Protein AF-A0A2D5WWM9-F1 (afdb_monomer)

Sequence (96 aa):
MTMSEAISEKEARFERLWAGETPKGVNRTKALKFRQYMRQHVLQKYHKRRKEQFASADKGHYNHSFTSKHMFLTKENCRKYWMGELQQQIKDSESF

Secondary structure (DSSP, 8-state):
--HHHHHHHHHHHHHHHHHTEETTEE-HHHHHHHHHHHHHHHHHHHHT--GGGGGG-TTS----TTS-HHHH--HHHHHHHHHTHHHHHHHHHT--

Structure (mmCIF, N/CA/C/O backbone):
data_AF-A0A2D5WWM9-F1
#
_entry.id   AF-A0A2D5WWM9-F1
#
loop_
_atom_site.group_PDB
_atom_site.id
_atom_site.type_symbol
_atom_site.label_atom_id
_atom_site.label_alt_id
_atom_site.label_comp_id
_atom_site.label_asym_id
_atom_site.label_entity_id
_atom_site.label_seq_id
_atom_site.pdbx_PDB_ins_code
_atom_site.Cartn_x
_atom_site.Cartn_y
_atom_site.Cartn_z
_atom_site.occupancy
_atom_site.B_iso_or_equiv
_atom_site.auth_seq_id
_atom_site.auth_comp_id
_atom_site.auth_asym_id
_atom_site.auth_atom_id
_atom_site.pdbx_PDB_model_num
ATOM 1 N N . MET A 1 1 ? 18.343 -3.158 17.637 1.00 60.91 1 MET A N 1
ATOM 2 C CA . MET A 1 1 ? 17.515 -3.429 16.447 1.00 60.91 1 MET A CA 1
ATOM 3 C C . MET A 1 1 ? 18.398 -3.982 15.350 1.00 60.91 1 MET A C 1
ATOM 5 O O . MET A 1 1 ? 19.296 -3.294 14.881 1.00 60.91 1 MET A O 1
ATOM 9 N N . THR A 1 2 ? 18.176 -5.239 15.000 1.00 80.56 2 THR A N 1
ATOM 10 C CA . THR A 1 2 ? 18.793 -5.926 13.864 1.00 80.56 2 THR A CA 1
ATOM 11 C C . THR A 1 2 ? 18.081 -5.547 12.561 1.00 80.56 2 THR A C 1
ATOM 13 O O . THR A 1 2 ? 16.916 -5.146 12.566 1.00 80.56 2 THR A O 1
ATOM 16 N N . MET A 1 3 ? 18.762 -5.681 11.420 1.00 73.50 3 MET A N 1
ATOM 17 C CA . MET A 1 3 ? 18.188 -5.387 10.095 1.00 73.50 3 MET A CA 1
ATOM 18 C C . MET A 1 3 ? 16.909 -6.203 9.821 1.00 73.50 3 MET A C 1
ATOM 20 O O . MET A 1 3 ? 15.956 -5.705 9.226 1.00 73.50 3 MET A O 1
ATOM 24 N N . SER A 1 4 ? 16.864 -7.443 10.307 1.00 76.81 4 SER A N 1
ATOM 25 C CA . SER A 1 4 ? 15.705 -8.337 10.239 1.00 76.81 4 SER A CA 1
ATOM 26 C C . SER A 1 4 ? 14.496 -7.825 11.024 1.00 76.81 4 SER A C 1
ATOM 28 O O . SER A 1 4 ? 13.372 -7.916 10.533 1.00 76.81 4 SER A O 1
ATOM 30 N N . GLU A 1 5 ? 14.707 -7.243 12.208 1.00 78.00 5 GLU A N 1
ATOM 31 C CA . GLU A 1 5 ? 13.623 -6.644 12.999 1.00 78.00 5 GLU A CA 1
ATOM 32 C C . GLU A 1 5 ? 13.013 -5.442 12.267 1.00 78.00 5 GLU A C 1
ATOM 34 O O . GLU A 1 5 ? 11.794 -5.353 12.144 1.00 78.00 5 GLU A O 1
ATOM 39 N N . ALA A 1 6 ? 13.846 -4.589 11.664 1.00 77.69 6 ALA A N 1
ATOM 40 C CA . ALA A 1 6 ? 13.373 -3.431 10.905 1.00 77.69 6 ALA A CA 1
ATOM 41 C C . ALA A 1 6 ? 12.548 -3.823 9.659 1.00 77.69 6 ALA A C 1
ATOM 43 O O . ALA A 1 6 ? 11.552 -3.171 9.327 1.00 77.69 6 ALA A O 1
ATOM 44 N N . ILE A 1 7 ? 12.939 -4.900 8.966 1.00 79.81 7 ILE A N 1
ATOM 45 C CA . ILE A 1 7 ? 1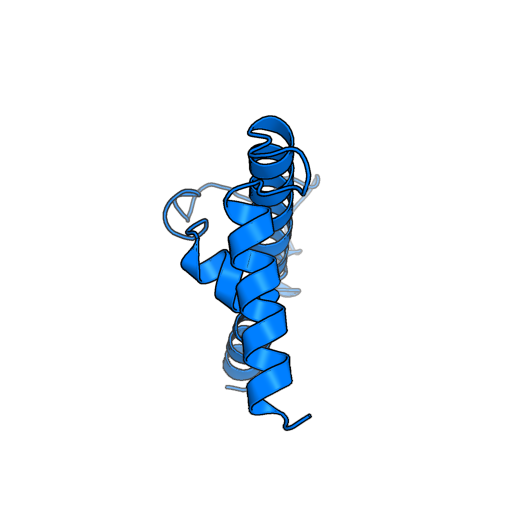2.181 -5.464 7.835 1.00 79.81 7 ILE A CA 1
ATOM 46 C C . ILE A 1 7 ? 10.823 -5.990 8.320 1.00 79.81 7 ILE A C 1
ATOM 48 O O . ILE A 1 7 ? 9.796 -5.670 7.716 1.00 79.81 7 ILE A O 1
ATOM 52 N N . SER A 1 8 ? 10.810 -6.729 9.432 1.00 87.31 8 SER A N 1
ATOM 53 C CA . SER A 1 8 ? 9.588 -7.259 10.048 1.00 87.31 8 SER A CA 1
ATOM 54 C C . SER A 1 8 ? 8.613 -6.143 10.453 1.00 87.31 8 SER A C 1
ATOM 56 O O . SER A 1 8 ? 7.425 -6.197 10.134 1.00 87.31 8 SER A O 1
ATOM 58 N N . GLU A 1 9 ? 9.102 -5.057 11.057 1.00 90.88 9 GLU A N 1
ATOM 59 C CA . GLU A 1 9 ? 8.266 -3.907 11.426 1.00 90.88 9 GLU A CA 1
ATOM 60 C C . GLU A 1 9 ? 7.692 -3.171 10.207 1.00 90.88 9 GLU A C 1
ATOM 62 O O . GLU A 1 9 ? 6.518 -2.776 10.192 1.00 90.88 9 GLU A O 1
ATOM 67 N N . LYS A 1 10 ? 8.501 -2.997 9.155 1.00 92.06 10 LYS A N 1
ATOM 68 C CA . LYS A 1 10 ? 8.063 -2.372 7.900 1.00 92.06 10 LYS A CA 1
ATOM 69 C C . LYS A 1 10 ? 6.962 -3.189 7.223 1.00 92.06 10 LYS A C 1
ATOM 71 O O . LYS A 1 10 ? 6.014 -2.606 6.685 1.00 92.06 10 LYS A O 1
ATOM 76 N N . GLU A 1 11 ? 7.078 -4.509 7.267 1.00 92.69 11 GLU A N 1
ATOM 77 C CA . GLU A 1 11 ? 6.074 -5.443 6.770 1.00 92.69 11 GLU A CA 1
ATOM 78 C C . GLU A 1 11 ? 4.794 -5.418 7.608 1.00 92.69 11 GLU A C 1
ATOM 80 O O . GLU A 1 11 ? 3.703 -5.246 7.063 1.00 92.69 11 GLU A O 1
ATOM 85 N N . ALA A 1 12 ? 4.914 -5.480 8.934 1.00 93.81 12 ALA A N 1
ATOM 86 C CA . ALA A 1 12 ? 3.771 -5.380 9.836 1.00 93.81 12 ALA A CA 1
ATOM 87 C C . ALA A 1 12 ? 2.996 -4.070 9.620 1.00 93.81 12 ALA A C 1
ATOM 89 O O . ALA A 1 12 ? 1.763 -4.043 9.640 1.00 93.81 12 ALA A O 1
ATOM 90 N N . ARG A 1 13 ? 3.706 -2.967 9.345 1.00 94.12 13 ARG A N 1
ATOM 91 C CA . ARG A 1 13 ? 3.080 -1.688 8.992 1.00 94.12 13 ARG A CA 1
ATOM 92 C C . ARG A 1 13 ? 2.290 -1.767 7.685 1.00 94.12 13 ARG A C 1
ATOM 94 O O . ARG A 1 13 ? 1.214 -1.172 7.606 1.00 94.12 13 ARG A O 1
ATOM 101 N N . PHE A 1 14 ? 2.794 -2.478 6.677 1.00 95.56 14 PHE A N 1
ATOM 102 C CA . PHE A 1 14 ? 2.055 -2.703 5.434 1.00 95.56 14 PHE A CA 1
ATOM 103 C C . PHE A 1 14 ? 0.766 -3.484 5.688 1.00 95.56 14 PHE A C 1
ATOM 105 O O . PHE A 1 14 ? -0.295 -3.040 5.251 1.00 95.56 14 PHE A O 1
ATOM 112 N N . GLU A 1 15 ? 0.838 -4.588 6.433 1.00 95.62 15 GLU A N 1
ATOM 113 C CA . GLU A 1 15 ? -0.323 -5.434 6.732 1.00 95.62 15 GLU A CA 1
ATOM 114 C C . GLU A 1 15 ? -1.419 -4.650 7.464 1.00 95.62 15 GLU A C 1
ATOM 116 O O . GLU A 1 15 ? -2.572 -4.637 7.019 1.00 95.62 15 GLU A O 1
ATOM 121 N N . ARG A 1 16 ? -1.038 -3.878 8.491 1.00 95.62 16 ARG A N 1
ATOM 122 C CA . ARG A 1 16 ? -1.962 -3.010 9.237 1.00 95.62 16 ARG A CA 1
ATOM 123 C C . ARG A 1 16 ? -2.653 -1.993 8.332 1.00 95.62 16 ARG A C 1
ATOM 125 O O . ARG A 1 16 ? -3.875 -1.860 8.356 1.00 95.62 16 ARG A O 1
ATOM 132 N N . LEU A 1 17 ? -1.900 -1.288 7.484 1.00 95.38 17 LEU A N 1
ATOM 133 C CA . LEU A 1 17 ? -2.465 -0.299 6.555 1.00 95.38 17 LEU A CA 1
ATOM 134 C C . LEU A 1 17 ? -3.340 -0.947 5.474 1.00 95.38 17 LEU A C 1
ATOM 136 O O . LEU A 1 17 ? -4.364 -0.383 5.083 1.00 95.38 17 LEU A O 1
ATOM 140 N N . TRP A 1 18 ? -2.968 -2.142 5.014 1.00 95.12 18 TRP A N 1
ATOM 141 C CA . TRP A 1 18 ? -3.721 -2.905 4.024 1.00 95.12 18 TRP A CA 1
ATOM 142 C C . TRP A 1 18 ? -5.065 -3.400 4.563 1.00 95.12 18 TRP A C 1
ATOM 144 O O . TRP A 1 18 ? -6.069 -3.380 3.837 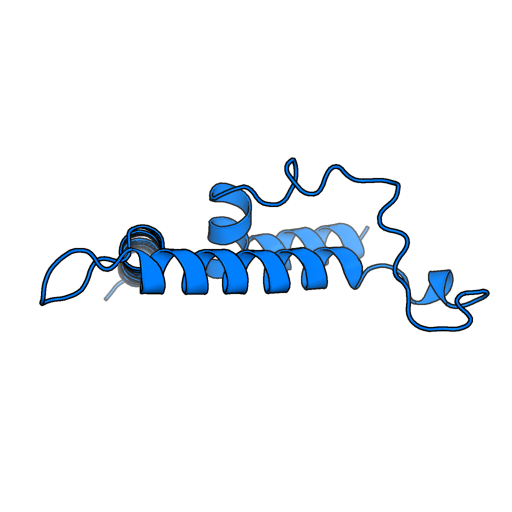1.00 95.12 18 TRP A O 1
ATOM 154 N N . ALA A 1 19 ? -5.095 -3.825 5.826 1.00 94.81 19 ALA A N 1
ATOM 155 C CA . ALA A 1 19 ? -6.306 -4.181 6.558 1.00 94.81 19 ALA A CA 1
ATOM 156 C C . ALA A 1 19 ? -7.109 -2.942 7.000 1.00 94.81 19 ALA A C 1
ATOM 158 O O . ALA A 1 19 ? -8.327 -3.017 7.158 1.00 94.81 19 ALA A O 1
ATOM 159 N N . GLY A 1 20 ? -6.452 -1.783 7.116 1.00 95.75 20 GLY A N 1
ATOM 160 C CA . GLY A 1 20 ? -7.043 -0.551 7.636 1.00 95.75 20 GLY A CA 1
ATOM 161 C C . GLY A 1 20 ? -7.105 -0.527 9.157 1.00 95.75 20 GLY A C 1
ATOM 162 O O . GLY A 1 20 ? -7.969 0.147 9.711 1.00 95.75 20 GLY A O 1
ATOM 163 N N . GLU A 1 21 ? -6.230 -1.267 9.830 1.00 96.25 21 GLU A N 1
ATOM 164 C CA . GLU A 1 21 ? -6.131 -1.279 11.281 1.00 96.25 21 GLU A CA 1
ATOM 165 C C . GLU A 1 21 ? -5.675 0.088 11.792 1.00 96.25 21 GLU A C 1
ATOM 167 O O . GLU A 1 21 ? -4.688 0.672 11.337 1.00 96.25 21 GLU A O 1
ATOM 172 N N . THR A 1 22 ? -6.428 0.617 12.747 1.00 90.56 22 THR A N 1
ATOM 173 C CA . THR A 1 22 ? -6.110 1.850 13.461 1.00 90.56 22 THR A CA 1
ATOM 174 C C . THR A 1 22 ? -6.263 1.604 14.962 1.00 90.56 22 THR A C 1
ATOM 176 O O . THR A 1 22 ? -6.961 0.665 15.345 1.00 90.56 22 THR A O 1
ATOM 179 N N . PRO A 1 23 ? -5.712 2.467 15.835 1.00 91.75 23 PRO A N 1
ATOM 180 C CA . PRO A 1 23 ? -5.928 2.345 17.280 1.00 91.75 23 PRO A CA 1
ATOM 181 C C . PRO A 1 23 ? -7.410 2.365 17.688 1.00 91.75 23 PRO A C 1
ATOM 183 O O . PRO A 1 23 ? -7.766 1.865 18.744 1.00 91.75 23 PRO A O 1
ATOM 186 N N . LYS A 1 24 ? -8.283 2.934 16.841 1.00 92.06 24 LYS A N 1
ATOM 187 C CA . LYS A 1 24 ? -9.739 3.006 17.045 1.00 92.06 24 LYS A CA 1
ATOM 188 C C . LYS A 1 24 ? -10.501 1.844 16.384 1.00 92.06 24 LYS A C 1
ATOM 190 O O . LYS A 1 24 ? -11.716 1.925 16.236 1.00 92.06 24 LYS A O 1
ATOM 195 N N . GLY A 1 25 ? -9.801 0.806 15.927 1.00 92.88 25 GLY A N 1
ATOM 196 C CA . GLY A 1 25 ? -10.364 -0.325 15.188 1.00 92.88 25 GLY A CA 1
ATOM 197 C C . GLY A 1 25 ? -10.145 -0.243 13.675 1.00 92.88 25 GLY A C 1
ATOM 198 O O . GLY A 1 25 ? -9.295 0.505 13.181 1.00 92.88 25 GLY A O 1
ATOM 199 N N . VAL A 1 26 ? -10.904 -1.040 12.921 1.00 95.69 26 VAL A N 1
ATOM 200 C CA . VAL A 1 26 ? -10.731 -1.204 11.468 1.00 95.69 26 VAL A CA 1
ATOM 201 C C . VAL A 1 26 ? -11.453 -0.103 10.691 1.00 95.69 26 VAL A C 1
ATOM 203 O O . VAL A 1 26 ? -12.667 0.060 10.781 1.00 95.69 26 VAL A O 1
ATOM 206 N N . ASN A 1 27 ? -10.714 0.620 9.850 1.00 96.25 27 ASN A N 1
ATOM 207 C CA . ASN A 1 27 ? -11.236 1.655 8.967 1.00 96.25 27 ASN A CA 1
ATOM 208 C C . ASN A 1 27 ? -11.137 1.229 7.494 1.00 96.25 27 ASN A C 1
ATOM 210 O O . ASN A 1 27 ? -10.104 1.392 6.834 1.00 96.25 27 ASN A O 1
ATOM 214 N N . ARG A 1 28 ? -12.256 0.734 6.953 1.00 94.50 28 ARG A N 1
ATOM 215 C CA . ARG A 1 28 ? -12.355 0.263 5.561 1.00 94.50 28 ARG A CA 1
ATOM 216 C C . ARG A 1 28 ? -12.010 1.346 4.537 1.00 94.50 28 ARG A C 1
ATOM 218 O O . ARG A 1 28 ? -11.342 1.058 3.548 1.00 94.50 28 ARG A O 1
ATOM 225 N N . THR A 1 29 ? -12.403 2.594 4.776 1.00 95.56 29 THR A N 1
ATOM 226 C CA . THR A 1 29 ? -12.121 3.710 3.861 1.00 95.56 29 THR A CA 1
ATOM 227 C C . THR A 1 29 ? -10.623 3.982 3.753 1.00 95.56 29 THR A C 1
ATOM 229 O O . THR A 1 29 ? -10.106 4.179 2.652 1.00 95.56 29 THR A O 1
ATOM 232 N N . LYS A 1 30 ? -9.895 3.948 4.877 1.00 93.44 30 LYS A N 1
ATOM 233 C CA . LYS A 1 30 ? -8.433 4.090 4.875 1.00 93.44 30 LYS A CA 1
ATOM 234 C C . LYS A 1 30 ? -7.752 2.913 4.177 1.00 93.44 30 LYS A C 1
ATOM 236 O O . LYS A 1 30 ? -6.860 3.155 3.367 1.00 93.44 30 LYS A O 1
ATOM 241 N N . ALA A 1 31 ? -8.223 1.684 4.400 1.00 94.44 31 ALA A N 1
ATOM 242 C CA . ALA A 1 31 ? -7.729 0.510 3.677 1.00 94.44 31 ALA A CA 1
ATOM 243 C C . ALA A 1 31 ? -7.894 0.666 2.157 1.00 94.44 31 ALA A C 1
ATOM 245 O O . ALA A 1 31 ? -6.956 0.438 1.397 1.00 94.44 31 ALA A O 1
ATOM 246 N N . LEU A 1 32 ? -9.073 1.099 1.696 1.00 93.94 32 LEU A N 1
ATOM 247 C CA . LEU A 1 32 ? -9.347 1.304 0.271 1.00 93.94 32 LEU A CA 1
ATOM 248 C C . LEU A 1 32 ? -8.444 2.379 -0.340 1.00 93.94 32 LEU A C 1
ATOM 250 O O . LEU A 1 32 ? -7.860 2.147 -1.399 1.00 93.94 32 LEU A O 1
ATOM 254 N N . LYS A 1 33 ? -8.267 3.518 0.343 1.00 93.75 33 LYS A N 1
ATOM 255 C CA . LYS A 1 33 ? -7.349 4.579 -0.103 1.00 93.75 33 LYS A CA 1
ATOM 256 C C . LYS A 1 33 ? -5.906 4.080 -0.188 1.00 93.75 33 LYS A C 1
ATOM 258 O O . LYS A 1 33 ? -5.236 4.348 -1.181 1.00 93.75 33 LYS A O 1
ATOM 263 N N . PHE A 1 34 ? -5.447 3.315 0.801 1.00 94.69 34 PHE A N 1
ATOM 264 C CA . PHE A 1 34 ? -4.102 2.741 0.792 1.00 94.69 34 PHE A CA 1
ATOM 265 C C . PHE A 1 34 ? -3.909 1.742 -0.357 1.00 94.69 34 PHE A C 1
ATOM 267 O O . PHE A 1 34 ? -2.939 1.836 -1.104 1.00 94.69 34 PHE A O 1
ATOM 274 N N . ARG A 1 35 ? -4.869 0.835 -0.576 1.00 93.12 35 ARG A N 1
ATOM 275 C CA . ARG A 1 35 ? -4.839 -0.104 -1.710 1.00 93.12 35 ARG A CA 1
ATOM 276 C C . ARG A 1 35 ? -4.808 0.638 -3.044 1.00 93.12 35 ARG A C 1
ATOM 278 O O . ARG A 1 35 ? -4.041 0.265 -3.925 1.00 93.12 35 ARG A O 1
ATOM 285 N N . GLN A 1 36 ? -5.605 1.697 -3.192 1.00 90.81 36 GLN A N 1
ATOM 286 C CA . GLN A 1 36 ? -5.603 2.520 -4.400 1.00 90.81 36 GLN A CA 1
ATOM 287 C C . GLN A 1 36 ? -4.245 3.196 -4.622 1.00 90.81 36 GLN A C 1
ATOM 289 O O . GLN A 1 36 ? -3.718 3.127 -5.731 1.00 90.81 36 GLN A O 1
ATOM 294 N N . TYR A 1 37 ? -3.662 3.788 -3.576 1.00 92.00 37 TYR A N 1
ATOM 295 C CA . TYR A 1 37 ? -2.320 4.372 -3.611 1.00 92.00 37 TYR A CA 1
ATOM 296 C C . TYR A 1 37 ? -1.283 3.349 -4.092 1.00 92.00 37 TYR A C 1
ATOM 298 O O . TYR A 1 37 ? -0.607 3.577 -5.094 1.00 92.00 37 TYR A O 1
ATOM 306 N N . MET A 1 38 ? -1.223 2.177 -3.453 1.00 91.69 38 MET A N 1
ATOM 307 C CA . MET A 1 38 ? -0.271 1.128 -3.825 1.00 91.69 38 MET A CA 1
ATOM 308 C C . MET A 1 38 ? -0.443 0.706 -5.283 1.00 91.69 38 MET A C 1
ATOM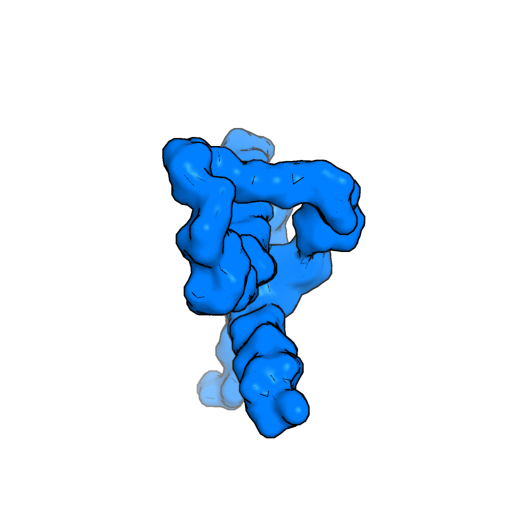 310 O O . MET A 1 38 ? 0.534 0.636 -6.025 1.00 91.69 38 MET A O 1
ATOM 314 N N . ARG A 1 39 ? -1.688 0.507 -5.727 1.00 87.06 39 ARG A N 1
ATOM 315 C CA . ARG A 1 39 ? -1.980 0.131 -7.111 1.00 87.06 39 ARG A CA 1
ATOM 316 C C . ARG A 1 39 ? -1.491 1.167 -8.114 1.00 87.06 39 ARG A C 1
ATOM 318 O O . ARG A 1 39 ? -0.879 0.790 -9.105 1.00 87.06 39 ARG A O 1
ATOM 325 N N . GLN A 1 40 ? -1.745 2.451 -7.864 1.00 84.88 40 GLN A N 1
ATOM 326 C CA . GLN A 1 40 ? -1.290 3.527 -8.748 1.00 84.88 40 GLN A CA 1
ATOM 327 C C . GLN A 1 40 ? 0.236 3.553 -8.853 1.00 84.88 40 GLN A C 1
ATOM 329 O O . GLN A 1 40 ? 0.774 3.622 -9.954 1.00 84.88 40 GLN A O 1
ATOM 334 N N . HIS A 1 41 ? 0.937 3.432 -7.727 1.00 86.00 41 HIS A N 1
ATOM 335 C CA . HIS A 1 41 ? 2.396 3.479 -7.707 1.00 86.00 41 HIS A CA 1
ATOM 336 C C . HIS A 1 41 ? 3.054 2.244 -8.337 1.00 86.00 41 HIS A C 1
ATOM 338 O O . HIS A 1 41 ? 4.001 2.390 -9.110 1.00 86.00 41 HIS A O 1
ATOM 344 N N . VAL A 1 42 ? 2.530 1.044 -8.066 1.00 83.56 42 VAL A N 1
ATOM 345 C CA . VAL A 1 42 ? 2.975 -0.197 -8.719 1.00 83.56 42 VAL A CA 1
ATOM 346 C C . VAL A 1 42 ? 2.775 -0.086 -10.228 1.00 83.56 42 VAL A C 1
ATOM 348 O O . VAL A 1 42 ? 3.714 -0.309 -10.988 1.00 83.56 42 VAL A O 1
ATOM 351 N N . LEU A 1 43 ? 1.584 0.338 -10.665 1.00 79.50 43 LEU A N 1
ATOM 352 C CA . LEU A 1 43 ? 1.267 0.528 -12.079 1.00 79.50 43 LEU A CA 1
ATOM 353 C C . LEU A 1 43 ? 2.263 1.492 -12.735 1.00 79.50 43 LEU A C 1
ATOM 355 O O . LEU A 1 43 ? 2.877 1.134 -13.735 1.00 79.50 43 LEU A O 1
ATOM 359 N N . GLN A 1 44 ? 2.489 2.666 -12.141 1.00 76.44 44 GLN A N 1
ATOM 360 C CA . GLN A 1 44 ? 3.441 3.651 -12.658 1.00 76.44 44 GLN A CA 1
ATOM 361 C C . GLN A 1 44 ? 4.871 3.109 -12.772 1.00 76.44 44 GLN A C 1
ATOM 363 O O . GLN A 1 44 ? 5.560 3.425 -13.739 1.00 76.44 44 GLN A O 1
ATOM 368 N N . LYS A 1 45 ? 5.329 2.277 -11.828 1.00 74.69 45 LYS A N 1
ATOM 369 C CA . LYS A 1 45 ? 6.661 1.656 -11.914 1.00 74.69 45 LYS A CA 1
ATOM 370 C C . LYS A 1 45 ? 6.778 0.694 -13.092 1.00 74.69 45 LYS A C 1
ATOM 372 O O . LYS A 1 45 ? 7.789 0.734 -13.781 1.00 74.69 45 LYS A O 1
ATOM 377 N N . TYR A 1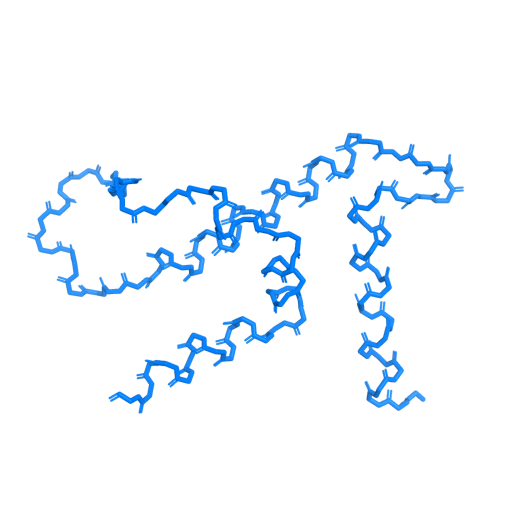 46 ? 5.742 -0.095 -13.371 1.00 66.94 46 TYR A N 1
ATOM 378 C CA . TYR A 1 46 ? 5.717 -0.954 -14.558 1.00 66.94 46 TYR A CA 1
ATOM 379 C C . TYR A 1 46 ? 5.566 -0.162 -15.869 1.00 66.94 46 TYR A C 1
ATOM 381 O O . TYR A 1 46 ? 6.154 -0.543 -16.876 1.00 66.94 46 TYR A O 1
ATOM 389 N N . HIS A 1 47 ? 4.816 0.948 -15.859 1.00 63.22 47 HIS A N 1
ATOM 390 C CA . HIS A 1 47 ? 4.578 1.788 -17.045 1.00 63.22 47 HIS A CA 1
ATOM 391 C C . HIS A 1 47 ? 5.744 2.729 -17.370 1.00 63.22 47 HIS A C 1
ATOM 393 O O . HIS A 1 47 ? 5.801 3.262 -18.472 1.00 63.22 47 HIS A O 1
ATOM 399 N N . LYS A 1 48 ? 6.705 2.913 -16.457 1.00 59.03 48 LYS A N 1
ATOM 400 C CA . LYS A 1 48 ? 7.932 3.680 -16.724 1.00 59.03 48 LYS A CA 1
ATOM 401 C C . LYS A 1 48 ? 8.925 2.973 -17.663 1.00 59.03 48 LYS A C 1
ATOM 403 O O . LYS A 1 48 ? 10.010 3.508 -17.878 1.00 59.03 48 LYS A O 1
ATOM 408 N N . ARG A 1 49 ? 8.580 1.819 -18.255 1.00 50.84 49 ARG A N 1
ATOM 409 C CA . ARG A 1 49 ? 9.424 1.155 -19.259 1.00 50.84 49 ARG A CA 1
ATOM 410 C C . ARG A 1 49 ? 9.277 1.768 -20.659 1.00 50.84 49 ARG A C 1
ATOM 412 O O . ARG A 1 49 ? 8.177 1.888 -21.182 1.00 50.84 49 ARG A O 1
ATOM 419 N N . ARG A 1 50 ? 10.458 2.006 -21.251 1.00 51.91 50 ARG A N 1
ATOM 420 C CA . ARG A 1 50 ? 10.824 2.352 -22.642 1.00 51.91 50 ARG A CA 1
ATOM 421 C C . ARG A 1 50 ? 10.776 3.836 -23.032 1.00 51.91 50 ARG A C 1
ATOM 423 O O . ARG A 1 50 ? 9.815 4.316 -23.622 1.00 51.91 50 ARG A O 1
ATOM 430 N N . LYS A 1 51 ? 11.917 4.522 -22.853 1.00 48.62 51 LYS A N 1
ATOM 431 C CA . LYS A 1 51 ? 12.256 5.787 -23.548 1.00 48.62 51 LYS A CA 1
ATOM 432 C C . LYS A 1 51 ? 12.121 5.677 -25.080 1.00 48.62 51 LYS A C 1
ATOM 434 O O . LYS A 1 51 ? 11.855 6.672 -25.738 1.00 48.62 51 LYS A O 1
ATOM 439 N N . GLU A 1 52 ? 12.230 4.471 -25.633 1.00 49.75 52 GLU A N 1
ATOM 440 C CA . GLU A 1 52 ? 12.072 4.198 -27.068 1.00 49.75 52 GLU A CA 1
ATOM 441 C C . GLU A 1 52 ? 10.613 4.000 -27.525 1.00 49.75 52 GLU A C 1
ATOM 443 O O . GLU A 1 52 ? 10.354 3.946 -28.721 1.00 49.75 52 GLU A O 1
ATOM 448 N N . GLN A 1 53 ? 9.626 3.935 -26.619 1.00 47.47 53 GLN A N 1
ATOM 449 C CA . GLN A 1 53 ? 8.204 3.868 -27.009 1.00 47.47 53 GLN A CA 1
ATOM 450 C C . GLN A 1 53 ? 7.567 5.242 -27.280 1.00 47.47 53 GLN A C 1
ATOM 452 O O . GLN A 1 53 ? 6.409 5.310 -27.688 1.00 47.47 53 GLN A O 1
ATOM 457 N N . PHE A 1 54 ? 8.312 6.336 -27.095 1.00 43.31 54 PHE A N 1
ATOM 458 C CA . PHE A 1 54 ? 7.826 7.709 -27.274 1.00 43.31 54 PHE A CA 1
ATOM 459 C C . PHE A 1 54 ? 7.765 8.186 -28.733 1.00 43.31 54 PHE A C 1
ATOM 461 O O . PHE A 1 54 ? 7.335 9.310 -28.971 1.00 43.31 54 PHE A O 1
ATOM 468 N N . ALA A 1 55 ? 8.133 7.366 -29.722 1.00 48.47 55 ALA A N 1
ATOM 469 C CA . ALA A 1 55 ? 8.148 7.813 -31.116 1.00 48.47 55 ALA A CA 1
ATOM 470 C C . ALA A 1 55 ? 6.749 8.041 -31.737 1.00 48.47 55 ALA A C 1
ATOM 472 O O . ALA A 1 55 ? 6.667 8.571 -32.842 1.00 48.47 55 ALA A O 1
ATOM 473 N N . SER A 1 56 ? 5.636 7.667 -31.084 1.00 47.44 56 SER A N 1
ATOM 474 C CA . SER A 1 56 ? 4.292 7.867 -31.674 1.00 47.44 56 SER A CA 1
ATOM 475 C C . SER A 1 56 ? 3.139 8.073 -30.681 1.00 47.44 56 SER A C 1
ATOM 477 O O . SER A 1 56 ? 1.988 7.823 -31.027 1.00 47.44 56 SER A O 1
ATOM 479 N N . ALA A 1 57 ? 3.397 8.524 -29.451 1.00 50.72 57 ALA A N 1
ATOM 480 C CA . ALA A 1 57 ? 2.321 8.826 -28.502 1.00 50.72 57 ALA A CA 1
ATOM 481 C C . ALA A 1 57 ? 1.976 10.325 -28.521 1.00 50.72 57 ALA A C 1
ATOM 483 O O . ALA A 1 57 ? 2.290 11.060 -27.584 1.00 50.72 57 ALA A O 1
ATOM 484 N N . ASP A 1 58 ? 1.319 10.778 -29.593 1.00 47.72 58 ASP A N 1
ATOM 485 C CA . ASP A 1 58 ? 0.538 12.018 -29.543 1.00 47.72 58 ASP A CA 1
ATOM 486 C C . ASP A 1 58 ? -0.533 11.836 -28.454 1.00 47.72 58 ASP A C 1
ATOM 488 O O . ASP A 1 58 ? -1.367 10.936 -28.532 1.00 47.72 58 ASP A O 1
ATOM 492 N N . LYS A 1 59 ? -0.467 12.664 -27.406 1.00 48.22 59 LYS A N 1
ATOM 493 C CA . LYS A 1 59 ? -1.452 12.781 -26.311 1.00 48.22 59 LYS A CA 1
ATOM 494 C C . LYS A 1 59 ? -1.529 11.623 -25.314 1.00 48.22 59 LYS A C 1
ATOM 496 O O . LYS A 1 59 ? -2.562 10.979 -25.197 1.00 48.22 59 LYS A O 1
ATOM 501 N N . GLY A 1 60 ? -0.494 11.451 -24.488 1.00 48.69 60 GLY A N 1
ATOM 502 C CA . GLY A 1 60 ? -0.626 11.126 -23.048 1.00 48.69 60 GLY A CA 1
ATOM 503 C C . GLY A 1 60 ? -1.451 9.898 -22.610 1.00 48.69 60 GLY A C 1
ATOM 504 O O . GLY A 1 60 ? -1.669 9.717 -21.413 1.00 48.69 60 GLY A O 1
ATOM 505 N N . HIS A 1 61 ? -1.907 9.053 -23.530 1.00 43.97 61 HIS A N 1
ATOM 506 C CA . HIS A 1 61 ? -2.742 7.892 -23.272 1.00 43.97 61 HIS A CA 1
ATOM 507 C C . HIS A 1 61 ? -1.875 6.645 -23.376 1.00 43.97 61 HIS A C 1
ATOM 509 O O . HIS A 1 61 ? -1.507 6.190 -24.457 1.00 43.97 61 HIS A O 1
ATOM 515 N N . TYR A 1 62 ? -1.541 6.085 -22.218 1.00 49.78 62 TYR A N 1
ATOM 516 C CA . TYR A 1 62 ? -0.876 4.795 -22.145 1.00 49.78 62 TYR A CA 1
ATOM 517 C C . TYR A 1 62 ? -1.809 3.717 -22.702 1.00 49.78 62 TYR A C 1
ATOM 519 O O . TYR A 1 62 ? -2.974 3.620 -22.306 1.00 49.78 62 TYR A O 1
ATOM 527 N N . ASN A 1 63 ? -1.291 2.897 -23.616 1.00 45.78 63 ASN A N 1
ATOM 528 C CA . ASN A 1 63 ? -2.015 1.767 -24.177 1.00 45.78 63 ASN A CA 1
ATOM 529 C C . ASN A 1 63 ? -2.295 0.738 -23.063 1.00 45.78 63 ASN A C 1
ATOM 531 O O . ASN A 1 63 ? -1.440 -0.068 -22.703 1.00 45.78 63 ASN A O 1
ATOM 535 N N . HIS A 1 64 ? -3.501 0.776 -22.494 1.00 51.22 64 HIS A N 1
ATOM 536 C CA . HIS A 1 64 ? -3.964 -0.172 -21.476 1.00 51.22 64 HIS A CA 1
ATOM 537 C C . HIS A 1 64 ? -4.266 -1.576 -22.039 1.00 51.22 64 HIS A C 1
ATOM 539 O O . HIS A 1 64 ? -4.758 -2.431 -21.304 1.00 51.22 64 HIS A O 1
ATOM 545 N N . SER A 1 65 ? -3.985 -1.836 -23.320 1.00 39.50 65 SER A N 1
ATOM 546 C CA . SER A 1 65 ? -4.514 -2.996 -24.038 1.00 39.50 65 SER A CA 1
ATOM 547 C C . SER A 1 65 ? -3.680 -4.277 -23.955 1.00 39.50 65 SER A C 1
ATOM 549 O O . SER A 1 65 ? -4.029 -5.230 -24.644 1.00 39.50 65 SER A O 1
ATOM 551 N N . PHE A 1 66 ? -2.617 -4.367 -23.143 1.00 40.81 66 PHE A N 1
ATOM 552 C CA . PHE A 1 66 ? -1.825 -5.611 -23.112 1.00 40.81 66 PHE A CA 1
ATOM 553 C C . PHE A 1 66 ? -1.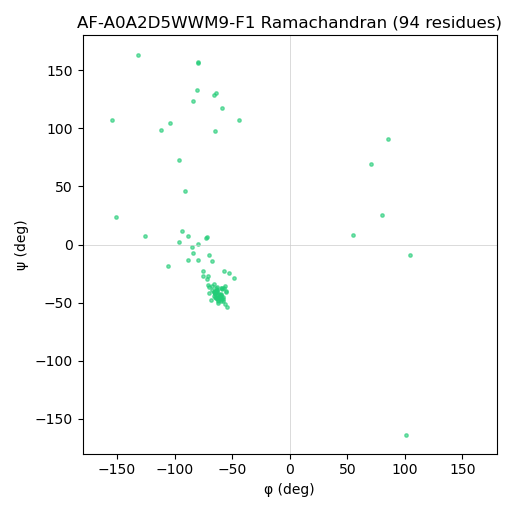620 -6.270 -21.758 1.00 40.81 66 PHE A C 1
ATOM 555 O O . PHE A 1 66 ? -0.864 -7.232 -21.645 1.00 40.81 66 PHE A O 1
ATOM 562 N N . THR A 1 67 ? -2.263 -5.808 -20.692 1.00 46.41 67 THR A N 1
ATOM 563 C CA . THR A 1 67 ? -2.041 -6.464 -19.407 1.00 46.41 67 THR A CA 1
ATOM 564 C C . THR A 1 67 ? -3.235 -6.272 -18.500 1.00 46.41 67 THR A C 1
ATOM 566 O O . THR A 1 67 ? -3.455 -5.176 -17.987 1.00 46.41 67 THR A O 1
ATOM 5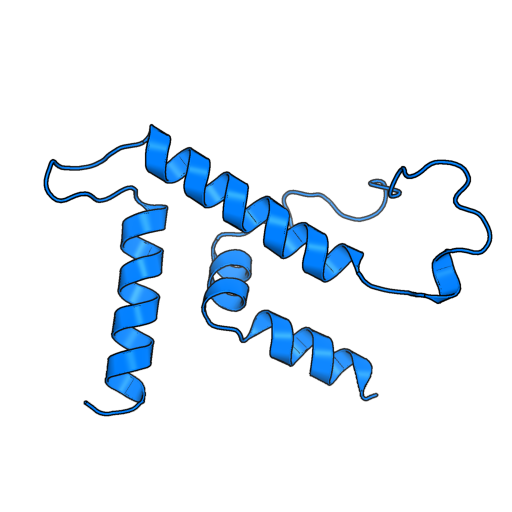69 N N . SER A 1 68 ? -4.008 -7.343 -18.301 1.00 50.66 68 SER A N 1
ATOM 570 C CA . SER A 1 68 ? -5.126 -7.390 -17.363 1.00 50.66 68 SER A CA 1
ATOM 571 C C . SER A 1 68 ? -4.710 -6.733 -16.053 1.00 50.66 68 SER A C 1
ATOM 573 O O . SER A 1 68 ? -3.919 -7.283 -15.290 1.00 50.66 68 SER A O 1
ATOM 575 N N . LYS A 1 69 ? -5.235 -5.531 -15.799 1.00 53.78 69 LYS A N 1
ATOM 576 C CA . LYS A 1 69 ? -4.921 -4.670 -14.644 1.00 53.78 69 LYS A CA 1
ATOM 577 C C . LYS A 1 69 ? -4.978 -5.447 -13.320 1.00 53.78 69 LYS A C 1
ATOM 579 O O . LYS A 1 69 ? -4.254 -5.147 -12.382 1.00 53.78 69 LYS A O 1
ATOM 584 N N . HIS A 1 70 ? -5.808 -6.486 -13.268 1.00 53.34 70 HIS A N 1
ATOM 585 C CA . HIS A 1 70 ? -5.983 -7.396 -12.139 1.00 53.34 70 HIS A CA 1
ATOM 586 C C . HIS A 1 7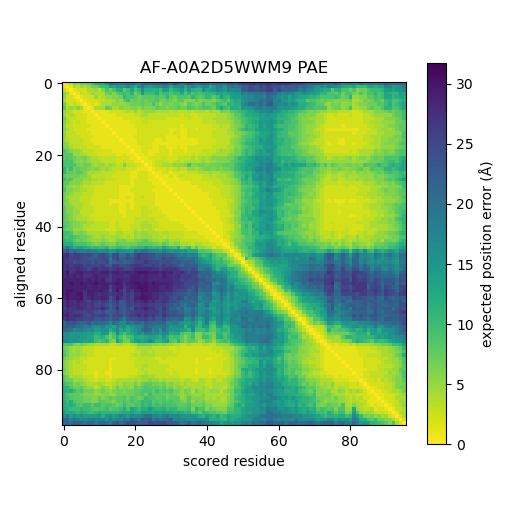0 ? -4.814 -8.364 -11.899 1.00 53.34 70 HIS A C 1
ATOM 588 O O . HIS A 1 70 ? -4.569 -8.726 -10.754 1.00 53.34 70 HIS A O 1
ATOM 594 N N . MET A 1 71 ? -4.075 -8.754 -12.938 1.00 56.44 71 MET A N 1
ATOM 595 C CA . MET A 1 71 ? -3.021 -9.770 -12.857 1.00 56.44 71 MET A CA 1
ATOM 596 C C . MET A 1 71 ? -1.748 -9.238 -12.177 1.00 56.44 71 MET A C 1
ATOM 598 O O . MET A 1 71 ? -1.029 -9.989 -11.529 1.00 56.44 71 MET A O 1
ATOM 602 N N . PHE A 1 72 ? -1.509 -7.923 -12.249 1.00 58.72 72 PHE A N 1
ATOM 603 C CA . PHE A 1 72 ? -0.318 -7.277 -11.678 1.00 58.72 72 PHE A CA 1
ATOM 604 C C . PHE A 1 72 ? -0.615 -6.482 -10.405 1.00 58.72 72 PHE A C 1
ATOM 606 O O . PHE A 1 72 ? 0.290 -6.221 -9.616 1.00 58.72 72 PHE A O 1
ATOM 613 N N . LEU A 1 73 ? -1.877 -6.132 -10.154 1.00 69.56 73 LEU A N 1
ATOM 614 C CA . LEU A 1 73 ? -2.308 -5.387 -8.969 1.00 69.56 73 LEU A CA 1
ATOM 615 C C . LEU A 1 73 ? -2.698 -6.314 -7.807 1.00 69.56 73 LEU A C 1
ATOM 617 O O . LEU A 1 73 ? -3.726 -6.120 -7.150 1.00 69.56 73 LEU A O 1
ATOM 621 N N . THR A 1 74 ? -1.859 -7.319 -7.550 1.00 84.81 74 THR A N 1
ATOM 622 C CA . THR A 1 74 ? -1.997 -8.233 -6.413 1.00 84.81 74 THR A CA 1
ATOM 623 C C . THR A 1 74 ? -1.472 -7.582 -5.128 1.00 84.81 74 THR A C 1
ATOM 625 O O . THR A 1 74 ? -0.636 -6.670 -5.157 1.00 84.81 74 THR A O 1
ATOM 628 N N . LYS A 1 75 ? -1.954 -8.056 -3.970 1.00 90.12 75 LYS A N 1
ATOM 629 C CA . LYS A 1 75 ? -1.407 -7.666 -2.657 1.00 90.12 75 LYS A CA 1
ATOM 630 C C . LYS A 1 75 ? 0.099 -7.930 -2.596 1.00 90.12 75 LYS A C 1
ATOM 632 O O . LYS A 1 75 ? 0.837 -7.097 -2.085 1.00 90.12 75 LYS A O 1
ATOM 637 N N . GLU A 1 76 ? 0.543 -9.048 -3.165 1.00 89.56 76 GLU A N 1
ATOM 638 C CA . GLU A 1 76 ? 1.950 -9.440 -3.183 1.00 89.56 76 GLU A CA 1
ATOM 639 C C . GLU A 1 76 ? 2.824 -8.450 -3.958 1.00 89.56 76 GLU A C 1
ATOM 641 O O . GLU A 1 76 ? 3.837 -8.004 -3.433 1.00 89.56 76 GLU A O 1
ATOM 646 N N . ASN A 1 77 ? 2.417 -8.019 -5.155 1.00 85.88 77 ASN A N 1
ATOM 647 C CA . ASN A 1 77 ? 3.189 -7.029 -5.914 1.00 85.88 77 ASN A CA 1
ATOM 648 C C . ASN A 1 77 ? 3.222 -5.668 -5.210 1.00 85.88 77 ASN A C 1
ATOM 650 O O . ASN A 1 77 ? 4.239 -4.973 -5.230 1.00 85.88 77 ASN A O 1
ATOM 654 N N . CYS A 1 78 ? 2.134 -5.304 -4.526 1.00 90.50 78 CYS A N 1
ATOM 655 C CA . CYS A 1 78 ? 2.111 -4.123 -3.669 1.00 90.50 78 CYS A CA 1
ATOM 656 C C . CYS A 1 78 ? 3.073 -4.275 -2.479 1.00 90.50 78 CYS A C 1
ATOM 658 O O . CYS A 1 78 ? 3.803 -3.333 -2.179 1.00 90.50 78 CYS A O 1
ATOM 660 N N . ARG A 1 79 ? 3.133 -5.451 -1.841 1.00 92.81 79 ARG A N 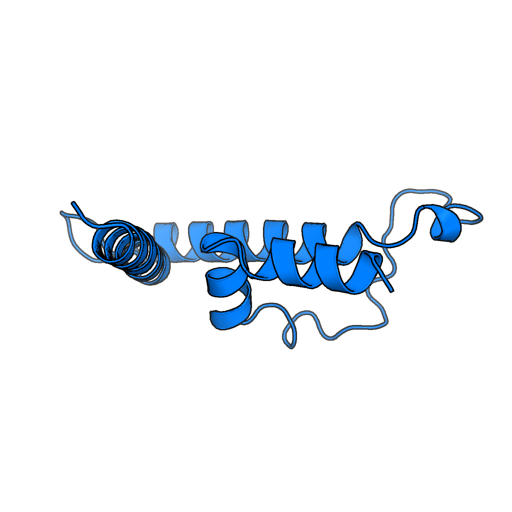1
ATOM 661 C CA . ARG A 1 79 ? 4.099 -5.755 -0.773 1.00 92.81 79 ARG A CA 1
ATOM 662 C C . ARG A 1 79 ? 5.535 -5.678 -1.293 1.00 92.81 79 ARG A C 1
ATOM 664 O O . ARG A 1 79 ? 6.322 -4.929 -0.733 1.00 92.81 79 ARG A O 1
ATOM 671 N N . LYS A 1 80 ? 5.857 -6.341 -2.407 1.00 89.44 80 LYS A N 1
ATOM 672 C CA . LYS A 1 80 ? 7.183 -6.279 -3.052 1.00 89.44 80 LYS A CA 1
ATOM 673 C C . LYS A 1 80 ? 7.588 -4.835 -3.373 1.00 89.44 80 LYS A C 1
ATOM 675 O O . LYS A 1 80 ? 8.731 -4.441 -3.150 1.00 89.44 80 LYS A O 1
ATOM 680 N N . TYR A 1 81 ? 6.654 -4.003 -3.845 1.00 89.62 81 TYR A N 1
ATOM 681 C CA . TYR A 1 81 ? 6.892 -2.566 -4.037 1.00 89.62 81 TYR A CA 1
ATOM 682 C C . TYR A 1 81 ? 7.155 -1.820 -2.725 1.00 89.62 81 TYR A C 1
ATOM 684 O O . TYR A 1 81 ? 8.099 -1.033 -2.659 1.00 89.62 81 TYR A O 1
ATOM 692 N N . TRP A 1 82 ? 6.353 -2.073 -1.688 1.00 91.62 82 TRP A N 1
ATOM 693 C CA . TRP A 1 82 ? 6.518 -1.474 -0.361 1.00 91.62 82 TRP A CA 1
ATOM 694 C C . TRP A 1 82 ? 7.877 -1.810 0.253 1.00 91.62 82 TRP A C 1
ATOM 696 O O . TRP A 1 82 ? 8.566 -0.938 0.791 1.00 91.62 82 TRP A O 1
ATOM 706 N N . MET A 1 83 ? 8.277 -3.077 0.151 1.00 91.44 83 MET A N 1
ATOM 707 C CA . MET A 1 83 ? 9.537 -3.575 0.688 1.00 91.44 83 MET A CA 1
ATOM 708 C C . MET A 1 83 ? 10.738 -3.063 -0.110 1.00 91.44 83 MET A C 1
ATOM 710 O O . MET A 1 83 ? 11.781 -2.819 0.489 1.00 91.44 83 MET A O 1
ATOM 714 N N . GLY A 1 84 ? 10.555 -2.753 -1.397 1.00 87.00 84 GLY A N 1
ATOM 715 C CA . GLY A 1 84 ? 11.592 -2.249 -2.305 1.00 87.00 84 GLY A CA 1
ATOM 716 C C . GLY A 1 84 ? 12.098 -3.308 -3.288 1.00 87.00 84 GLY A C 1
ATOM 717 O O . GLY A 1 84 ? 12.764 -2.972 -4.264 1.00 87.00 84 GLY A O 1
ATOM 718 N N . GLU A 1 85 ? 11.705 -4.566 -3.095 1.00 85.69 85 GLU A N 1
ATOM 719 C CA . GLU A 1 85 ? 12.077 -5.714 -3.926 1.00 85.69 85 GLU A CA 1
ATOM 720 C C . GLU A 1 85 ? 11.634 -5.554 -5.381 1.00 85.69 85 GLU A C 1
ATOM 722 O O . GLU A 1 85 ? 12.375 -5.895 -6.297 1.00 85.69 85 GLU A O 1
ATOM 727 N N . LEU A 1 86 ? 10.453 -4.970 -5.617 1.00 80.31 86 LEU A N 1
ATOM 728 C CA . LEU A 1 86 ? 9.970 -4.748 -6.981 1.00 80.31 86 LEU A CA 1
ATOM 729 C C . LEU A 1 86 ? 10.881 -3.787 -7.759 1.00 80.31 86 LEU A C 1
ATOM 731 O O . LEU A 1 86 ? 11.090 -3.958 -8.955 1.00 80.31 86 LEU A O 1
ATOM 735 N N . GLN A 1 87 ? 11.425 -2.769 -7.088 1.00 71.69 87 GLN A N 1
ATOM 736 C CA . GLN A 1 87 ? 12.330 -1.816 -7.732 1.00 71.69 87 GLN A CA 1
ATOM 737 C C . GLN A 1 87 ? 13.665 -2.483 -8.065 1.00 71.69 87 GLN A C 1
ATOM 739 O O . GLN A 1 87 ? 14.220 -2.219 -9.127 1.00 71.69 87 GLN A O 1
ATOM 744 N N . GLN A 1 88 ? 14.133 -3.376 -7.189 1.00 77.06 88 GLN A N 1
ATOM 745 C CA . GLN A 1 88 ? 15.340 -4.158 -7.417 1.00 77.06 88 GLN A CA 1
ATOM 746 C C . GLN A 1 88 ? 15.174 -5.124 -8.596 1.00 77.06 88 GLN A C 1
ATOM 748 O O . GLN A 1 88 ? 16.048 -5.162 -9.448 1.00 77.06 88 GLN A O 1
ATOM 753 N N . GLN A 1 89 ? 14.044 -5.833 -8.698 1.00 74.38 89 GLN A N 1
ATOM 754 C CA . GLN A 1 89 ? 13.758 -6.734 -9.825 1.00 74.38 89 GLN A CA 1
ATOM 755 C C . GLN A 1 89 ? 13.663 -5.990 -11.160 1.00 74.38 89 GLN A C 1
ATOM 757 O O . GLN A 1 89 ? 14.176 -6.468 -12.167 1.00 74.38 89 GLN A O 1
ATOM 762 N N . ILE A 1 90 ? 13.024 -4.812 -11.172 1.00 71.06 90 ILE A N 1
ATOM 763 C CA . ILE A 1 90 ? 12.965 -3.966 -12.371 1.00 71.06 90 ILE A CA 1
ATOM 764 C C . ILE A 1 90 ? 14.377 -3.530 -12.772 1.00 71.06 90 ILE A C 1
ATOM 766 O O . ILE A 1 90 ? 14.734 -3.702 -13.928 1.00 71.06 90 ILE A O 1
ATOM 770 N N . LYS A 1 91 ? 15.182 -3.037 -11.820 1.00 68.44 91 LYS A N 1
ATOM 771 C CA . LYS A 1 91 ? 16.565 -2.608 -12.071 1.00 68.44 91 LYS A CA 1
ATOM 772 C C . LYS A 1 91 ? 17.449 -3.755 -12.571 1.00 68.44 91 LYS A C 1
ATOM 774 O O . LYS A 1 91 ? 18.245 -3.556 -13.476 1.00 68.44 91 LYS A O 1
ATOM 779 N N . ASP A 1 92 ? 17.315 -4.937 -11.979 1.00 67.25 92 ASP A N 1
ATOM 780 C CA . ASP A 1 92 ? 18.052 -6.139 -12.379 1.00 67.25 92 ASP A CA 1
ATOM 781 C C . ASP A 1 92 ? 17.682 -6.564 -13.809 1.00 67.25 92 ASP A C 1
ATOM 783 O O . ASP A 1 92 ? 18.557 -6.778 -14.639 1.00 67.25 92 ASP A O 1
ATOM 787 N N . SER A 1 93 ? 16.387 -6.523 -14.146 1.00 63.34 93 SER A N 1
ATOM 788 C CA . SER A 1 93 ? 15.896 -6.761 -15.513 1.00 63.34 93 SER A CA 1
ATOM 789 C C . SER A 1 93 ? 16.296 -5.679 -16.531 1.00 63.34 93 SER A C 1
ATOM 791 O O . SER A 1 93 ? 16.104 -5.894 -17.722 1.00 63.34 93 SER A O 1
ATOM 793 N N . GLU A 1 94 ? 16.772 -4.504 -16.098 1.00 58.50 94 GLU A N 1
ATOM 794 C CA . GLU A 1 94 ? 17.317 -3.450 -16.975 1.00 58.50 94 GLU A CA 1
ATOM 795 C C . GLU A 1 94 ? 18.824 -3.624 -17.239 1.00 58.50 94 GLU A C 1
ATOM 797 O O . GLU A 1 94 ? 19.365 -2.944 -18.107 1.00 58.50 94 GLU A O 1
ATOM 802 N N . SER A 1 95 ? 19.508 -4.488 -16.480 1.00 57.66 95 SER A N 1
ATOM 803 C CA . SER A 1 95 ? 20.964 -4.663 -16.539 1.00 57.66 95 SER A CA 1
ATOM 804 C C . SER A 1 95 ? 21.425 -5.833 -17.424 1.00 57.66 95 SER A C 1
ATOM 806 O O . SER A 1 95 ? 22.631 -6.074 -17.497 1.00 57.66 95 SER A O 1
ATOM 808 N N . PHE A 1 96 ? 20.494 -6.531 -18.082 1.00 44.03 96 PHE A N 1
ATOM 809 C CA . PHE A 1 96 ? 20.719 -7.607 -19.058 1.00 44.03 96 PHE A CA 1
ATOM 810 C C . PHE A 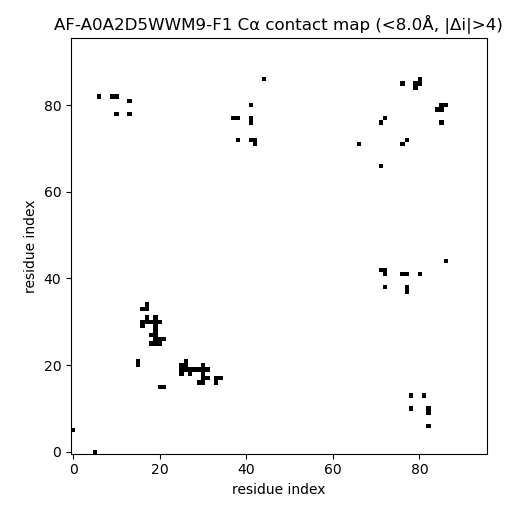1 96 ? 20.143 -7.215 -20.420 1.00 44.03 96 PHE A C 1
ATOM 812 O O . PHE A 1 96 ? 20.736 -7.635 -21.437 1.00 44.03 96 PHE A O 1
#

pLDDT: mean 75.38, std 18.58, range [39.5, 96.25]

Mean predicted aligned error: 9.84 Å

Foldseek 3Di:
DDPVVVLVVLLVVLVCQCQQQDPVGRDPVSNVVSLVVLLVVLVVLVQPPDPPVPPDDPDDDDDPPPDDSVVCSDSVNSSCVSSVVNVVVVVVVVVD

Solvent-accessible surface area (backbone atoms only — not comparable to full-atom values): 5823 Å² total; per-residue (Å²): 136,54,74,67,54,55,51,50,52,56,48,52,51,48,53,33,42,59,64,11,56,47,100,91,44,75,35,62,68,58,11,52,52,46,51,51,52,40,42,54,53,52,49,51,62,66,65,69,67,57,88,80,65,64,85,74,64,84,73,90,70,76,81,74,83,82,60,67,69,71,79,66,59,38,73,63,52,39,47,33,47,72,74,42,54,45,58,51,54,52,53,56,68,70,74,115

Radius of gyration: 16.49 Å; Cα contacts (8 Å, |Δi|>4): 48; chains: 1; bounding box: 33×23×49 Å